Protein AF-A0A0H5RGE4-F1 (afdb_monomer)

Organism: NCBI:txid70186

Sequence (164 aa):
GDASASRQQSNNEGLVARHGRLTNTMTGDGLRSVACGSVALMETNRVPVLRKLDRKAILKFEGARERYLRSYRDSNAAGTLRSLNSMIETTVLETICECDLGVDVDDVKDEQIEAWISQALTDDRSPQDSKIEMKMKTMKMNLKQNCQRQWLETSFLMKRMGRR

Solvent-accessible surface area (backbone atoms only — not comparable to full-atom values): 10459 Å² total; per-residue (Å²): 133,89,78,89,84,89,78,85,86,82,87,77,87,80,87,91,78,83,87,82,84,85,83,89,78,88,87,79,89,77,85,82,78,80,76,93,69,65,65,71,65,64,66,58,69,58,82,49,66,39,80,52,92,46,70,69,48,48,53,51,36,52,60,40,43,54,49,34,54,47,52,45,61,76,61,67,56,92,69,78,84,80,55,60,66,79,29,35,37,65,73,52,45,46,47,45,19,63,75,74,66,73,45,57,72,90,73,61,48,53,69,58,52,53,51,47,54,54,45,58,62,55,64,66,46,48,72,61,52,49,51,52,50,52,51,52,53,52,50,53,52,52,52,52,52,50,52,52,50,53,52,50,51,52,52,51,51,53,62,60,65,74,72,114

Secondary structure (DSSP, 8-state):
-----------------------------------TTSHHHHHTTPPP-B---SHHHHHHHHHHHHHHHHHHHHTT-SSPPPPSGGGB-HHHHHHHIIIII-S-TTT--HHHHHHHHHHHHHHTTHHHHHHHHHHHHHHHHHHHHHHHHHHHHHHHHHHHHTT-

pLDDT: mean 71.17, std 19.57, range [30.45, 93.19]

Foldseek 3Di:
DDDDDDDDPDDDDDDDDDDDDDDDDDDDDDPPPPDPPPPVLVVLQDQAAQEDLDLVSLVVSVVSVVSNVVSCVVVVDPDDDDAPLNRYDPVRLCCCCVPPVVHDSVPDHSVNVVVVSVVSNVVVVCPVVVVVVVVVVVVVVVVVVVVVVVVVVVVVVVVVVVPD

Structure (mmCIF, N/CA/C/O backbone):
data_AF-A0A0H5RGE4-F1
#
_entry.id   AF-A0A0H5RGE4-F1
#
loop_
_atom_site.group_PDB
_atom_site.id
_atom_site.type_symbol
_atom_site.label_atom_id
_atom_site.label_alt_id
_atom_site.label_comp_id
_atom_site.label_asym_id
_atom_site.label_entity_id
_atom_site.label_seq_id
_atom_site.pdbx_PDB_ins_code
_atom_site.Cartn_x
_atom_site.Cartn_y
_atom_site.Cartn_z
_atom_site.occupancy
_atom_site.B_iso_or_equiv
_atom_site.auth_seq_id
_atom_site.auth_comp_id
_atom_site.auth_asym_id
_atom_site.auth_atom_id
_atom_site.pdbx_PDB_model_num
ATOM 1 N N . GLY A 1 1 ? 69.826 -58.742 -27.492 1.00 34.47 1 GLY A N 1
ATOM 2 C CA . GLY A 1 1 ? 70.711 -58.220 -26.442 1.00 34.47 1 GLY A CA 1
ATOM 3 C C . GLY A 1 1 ? 70.470 -56.736 -26.317 1.00 34.47 1 GLY A C 1
ATOM 4 O O . GLY A 1 1 ? 70.423 -56.100 -27.360 1.00 34.47 1 GLY A O 1
ATOM 5 N N . ASP A 1 2 ? 70.189 -56.286 -25.089 1.00 30.45 2 ASP A N 1
ATOM 6 C CA . ASP A 1 2 ? 70.651 -55.066 -24.386 1.00 30.45 2 ASP A CA 1
ATOM 7 C C . ASP A 1 2 ? 71.030 -53.821 -25.220 1.00 30.45 2 ASP A C 1
ATOM 9 O O . ASP A 1 2 ? 71.701 -53.935 -26.233 1.00 30.45 2 ASP A O 1
ATOM 13 N N . ALA A 1 3 ? 70.748 -52.566 -24.856 1.00 38.75 3 ALA A N 1
ATOM 14 C CA . ALA A 1 3 ? 70.221 -51.935 -23.648 1.00 38.75 3 ALA A CA 1
ATOM 15 C C . ALA A 1 3 ? 69.802 -50.478 -23.980 1.00 38.75 3 ALA A C 1
ATOM 17 O O . ALA A 1 3 ? 70.381 -49.845 -24.857 1.00 38.75 3 ALA A O 1
ATOM 18 N N . SER A 1 4 ? 68.826 -49.973 -23.220 1.00 44.03 4 SER A N 1
ATOM 19 C CA . SER A 1 4 ? 68.668 -48.607 -22.677 1.00 44.03 4 SER A CA 1
ATOM 20 C C . SER A 1 4 ? 69.041 -47.358 -23.500 1.00 44.03 4 SER A C 1
ATOM 22 O O . SER A 1 4 ? 70.217 -47.068 -23.680 1.00 44.03 4 SER A O 1
ATOM 24 N N . ALA A 1 5 ? 68.056 -46.479 -23.750 1.00 43.69 5 ALA A N 1
ATOM 25 C CA . ALA A 1 5 ? 68.215 -45.028 -23.549 1.00 43.69 5 ALA A CA 1
ATOM 26 C C . ALA A 1 5 ? 66.862 -44.290 -23.501 1.00 43.69 5 ALA A C 1
ATOM 28 O O . ALA A 1 5 ? 66.108 -44.230 -24.469 1.00 43.69 5 ALA A O 1
ATOM 29 N N . SER A 1 6 ? 66.592 -43.700 -22.340 1.00 43.03 6 SER A N 1
ATOM 30 C CA . SER A 1 6 ? 65.524 -42.752 -22.034 1.00 43.03 6 SER A CA 1
ATOM 31 C C . SER A 1 6 ? 65.557 -41.493 -22.907 1.00 43.03 6 SER A C 1
ATOM 33 O O . SER A 1 6 ? 66.620 -40.894 -23.040 1.00 43.03 6 SER A O 1
ATOM 35 N N . ARG A 1 7 ? 64.387 -40.983 -23.330 1.00 46.72 7 ARG A N 1
ATOM 36 C CA . ARG A 1 7 ? 64.045 -39.546 -23.206 1.00 46.72 7 ARG A CA 1
ATOM 37 C C . ARG A 1 7 ? 62.560 -39.278 -23.486 1.00 46.72 7 ARG A C 1
ATOM 39 O O . ARG A 1 7 ? 62.161 -38.963 -24.600 1.00 46.72 7 ARG A O 1
ATOM 46 N N . GLN A 1 8 ? 61.740 -39.348 -22.440 1.00 40.75 8 GLN A N 1
ATOM 47 C CA . GLN A 1 8 ? 60.514 -38.554 -22.377 1.00 40.75 8 GLN A CA 1
ATOM 48 C C . GLN A 1 8 ? 60.927 -37.094 -22.152 1.00 40.75 8 GLN A C 1
ATOM 50 O O . GLN A 1 8 ? 61.502 -36.768 -21.116 1.00 40.75 8 GLN A O 1
ATOM 55 N N . GLN A 1 9 ? 60.659 -36.221 -23.122 1.00 40.28 9 GLN A N 1
ATOM 56 C CA . GLN A 1 9 ? 60.601 -34.778 -22.896 1.00 40.28 9 GLN A CA 1
ATOM 57 C C . GLN A 1 9 ? 59.150 -34.413 -22.592 1.00 40.28 9 GLN A C 1
ATOM 59 O O . GLN A 1 9 ? 58.346 -34.134 -23.475 1.00 40.28 9 GLN A O 1
ATOM 64 N N . SER A 1 10 ? 58.819 -34.489 -21.309 1.00 43.44 10 SER A N 1
ATOM 65 C CA . SER A 1 10 ? 57.648 -33.869 -20.710 1.00 43.44 10 SER A CA 1
ATOM 66 C C . SER A 1 10 ? 57.974 -32.411 -20.395 1.00 43.44 10 SER A C 1
ATOM 68 O O . SER A 1 10 ? 58.746 -32.156 -19.475 1.00 43.44 10 SER A O 1
ATOM 70 N N . ASN A 1 11 ? 57.357 -31.473 -21.110 1.00 43.62 11 ASN A N 1
ATOM 71 C CA . ASN A 1 11 ? 57.294 -30.075 -20.696 1.00 43.62 11 ASN A CA 1
ATOM 72 C C . ASN A 1 11 ? 55.820 -29.703 -20.534 1.00 43.62 11 ASN A C 1
ATOM 74 O O . ASN A 1 11 ? 55.121 -29.489 -21.517 1.00 43.62 11 ASN A O 1
ATOM 78 N N . ASN A 1 12 ? 55.365 -29.715 -19.285 1.00 39.06 12 ASN A N 1
ATOM 79 C CA . ASN A 1 12 ? 54.383 -28.791 -18.727 1.00 39.06 12 ASN A CA 1
ATOM 80 C C . ASN A 1 12 ? 54.518 -28.913 -17.206 1.00 39.06 12 ASN A C 1
ATOM 82 O O . ASN A 1 12 ? 53.882 -29.735 -16.547 1.00 39.06 12 ASN A O 1
ATOM 86 N N . GLU A 1 13 ? 55.449 -28.123 -16.678 1.00 42.22 13 GLU A N 1
ATOM 87 C CA . GLU A 1 13 ? 55.432 -27.647 -15.297 1.00 42.22 13 GLU A CA 1
ATOM 88 C C . GLU A 1 13 ? 54.025 -27.083 -15.008 1.00 42.22 13 GLU A C 1
ATOM 90 O O . GLU A 1 13 ? 53.429 -26.441 -15.864 1.00 42.22 13 GLU A O 1
ATOM 95 N N . GLY A 1 14 ? 53.376 -27.267 -13.869 1.00 41.28 14 GLY A N 1
ATOM 96 C CA . GLY A 1 14 ? 53.727 -27.881 -12.606 1.00 41.28 14 GLY A CA 1
ATOM 97 C C . GLY A 1 14 ? 52.540 -27.673 -11.652 1.00 41.28 14 GLY A C 1
ATOM 98 O O . GLY A 1 14 ? 51.606 -26.938 -11.965 1.00 41.28 14 GLY A O 1
ATOM 99 N N . LEU A 1 15 ? 52.627 -28.295 -10.473 1.00 44.50 15 LEU A N 1
ATOM 100 C CA . LEU A 1 15 ? 51.745 -28.139 -9.300 1.00 44.50 15 LEU A CA 1
ATOM 101 C C . LEU A 1 15 ? 50.484 -29.015 -9.236 1.00 44.50 15 LEU A C 1
ATOM 103 O O . LEU A 1 15 ? 49.371 -28.529 -9.069 1.00 44.50 15 LEU A O 1
ATOM 107 N N . VAL A 1 16 ? 50.688 -30.334 -9.152 1.00 47.81 16 VAL A N 1
ATOM 108 C CA . VAL A 1 16 ? 49.836 -31.176 -8.292 1.00 47.81 16 VAL A CA 1
ATOM 109 C C . VAL A 1 16 ? 50.717 -32.042 -7.392 1.00 47.81 16 VAL A C 1
ATOM 111 O O . VAL A 1 16 ? 51.004 -33.199 -7.671 1.00 47.81 16 VAL A O 1
ATOM 114 N N . ALA A 1 17 ? 51.172 -31.454 -6.290 1.00 43.94 17 ALA A N 1
ATOM 115 C CA . ALA A 1 17 ? 51.611 -32.167 -5.095 1.00 43.94 17 ALA A CA 1
ATOM 116 C C . ALA A 1 17 ? 51.423 -31.179 -3.938 1.00 43.94 17 ALA A C 1
ATOM 118 O O . ALA A 1 17 ? 52.019 -30.110 -3.925 1.00 43.94 17 ALA A O 1
ATOM 119 N N . ARG A 1 18 ? 50.546 -31.450 -2.977 1.00 44.66 18 ARG A N 1
ATOM 120 C CA . ARG A 1 18 ? 50.891 -32.335 -1.868 1.00 44.66 18 ARG A CA 1
ATOM 121 C C . ARG A 1 18 ? 49.652 -33.013 -1.289 1.00 44.66 18 ARG A C 1
ATOM 123 O O . ARG A 1 18 ? 48.715 -32.368 -0.837 1.00 44.66 18 ARG A O 1
ATOM 130 N N . HIS A 1 19 ? 49.722 -34.338 -1.289 1.00 42.41 19 HIS A N 1
ATOM 131 C CA . HIS A 1 19 ? 48.960 -35.236 -0.432 1.00 42.41 19 HIS A CA 1
ATOM 132 C C . HIS A 1 19 ? 49.354 -35.071 1.047 1.00 42.41 19 HIS A C 1
ATOM 134 O O . HIS A 1 19 ? 50.504 -34.758 1.354 1.00 42.41 19 HIS A O 1
ATOM 140 N N . GLY A 1 20 ? 48.416 -35.398 1.940 1.00 35.28 20 GLY A N 1
ATOM 141 C CA . GLY A 1 20 ? 48.627 -35.599 3.380 1.00 35.28 20 GLY A CA 1
ATOM 142 C C . GLY A 1 20 ? 47.340 -35.308 4.158 1.00 35.28 20 GLY A C 1
ATOM 143 O O . GLY A 1 20 ? 47.167 -34.218 4.675 1.00 35.28 20 GLY A O 1
ATOM 144 N N . ARG A 1 21 ? 46.284 -36.111 4.001 1.00 37.38 21 ARG A N 1
ATOM 145 C CA . ARG A 1 21 ? 45.934 -37.269 4.851 1.00 37.38 21 ARG A CA 1
ATOM 146 C C . ARG A 1 21 ? 45.742 -36.926 6.347 1.00 37.38 21 ARG A C 1
ATOM 148 O O . ARG A 1 21 ? 46.667 -37.033 7.131 1.00 37.38 21 ARG A O 1
ATOM 155 N N . LEU A 1 22 ? 44.472 -36.653 6.665 1.00 45.56 22 LEU A N 1
ATOM 156 C CA . LEU A 1 22 ? 43.666 -37.143 7.798 1.00 45.56 22 LEU A CA 1
ATOM 157 C C . LEU A 1 22 ? 43.983 -36.763 9.268 1.00 45.56 22 LEU A C 1
ATOM 159 O O . LEU A 1 22 ? 45.011 -37.113 9.831 1.00 45.56 22 LEU A O 1
ATOM 163 N N . THR A 1 23 ? 42.887 -36.304 9.894 1.00 38.50 23 THR A N 1
ATOM 164 C CA . THR A 1 23 ? 42.387 -36.494 11.277 1.00 38.50 23 THR A CA 1
ATOM 165 C C . THR A 1 23 ? 42.680 -35.451 12.360 1.00 38.50 23 THR A C 1
ATOM 167 O O . THR A 1 23 ? 43.828 -35.141 12.642 1.00 38.50 23 THR A O 1
ATOM 170 N N . ASN A 1 24 ? 41.566 -35.074 13.022 1.00 34.56 24 ASN A N 1
ATOM 171 C CA . ASN A 1 24 ? 41.395 -34.524 14.377 1.00 34.56 24 ASN A CA 1
ATOM 172 C C . ASN A 1 24 ? 41.972 -33.104 14.584 1.00 34.56 24 ASN A C 1
ATOM 174 O O . ASN A 1 24 ? 43.090 -32.825 14.196 1.00 34.56 24 ASN A O 1
ATOM 178 N N . THR A 1 25 ? 41.284 -32.101 15.128 1.00 34.06 25 THR A N 1
ATOM 179 C CA . THR A 1 25 ? 40.316 -32.009 16.232 1.00 34.06 25 THR A CA 1
ATOM 180 C C . THR A 1 25 ? 39.526 -30.691 16.120 1.00 34.06 25 THR A C 1
ATOM 182 O O . THR A 1 25 ? 39.885 -29.808 15.350 1.00 34.06 25 THR A O 1
ATOM 185 N N . MET A 1 26 ? 38.458 -30.574 16.915 1.00 39.41 26 MET A N 1
ATOM 186 C CA . MET A 1 26 ? 37.678 -29.363 17.201 1.00 39.41 26 MET A CA 1
ATOM 187 C C . MET A 1 26 ? 38.485 -28.059 17.391 1.00 39.41 26 MET A C 1
ATOM 189 O O . MET A 1 26 ? 39.646 -28.107 17.779 1.00 39.41 26 MET A O 1
ATOM 193 N N . THR A 1 27 ? 37.719 -26.961 17.278 1.00 41.59 27 THR A N 1
ATOM 194 C CA . THR A 1 27 ? 37.892 -25.570 17.755 1.00 41.59 27 THR A CA 1
ATOM 195 C C . THR A 1 27 ? 38.586 -24.556 16.843 1.00 41.59 27 THR A C 1
ATOM 197 O O . THR A 1 27 ? 39.688 -24.756 16.350 1.00 41.59 27 THR A O 1
ATOM 200 N N . GLY A 1 28 ? 37.927 -23.397 16.715 1.00 39.09 28 GLY A N 1
ATOM 201 C CA . GLY A 1 28 ? 38.586 -22.122 16.439 1.00 39.09 28 GLY A CA 1
ATOM 202 C C . GLY A 1 28 ? 38.251 -21.492 15.093 1.00 39.09 28 GLY A C 1
ATOM 203 O O . GLY A 1 28 ? 38.653 -21.988 14.050 1.00 39.09 28 GLY A O 1
ATOM 204 N N . ASP A 1 29 ? 37.518 -20.382 15.173 1.00 46.44 29 ASP A N 1
ATOM 205 C CA . ASP A 1 29 ? 37.463 -19.248 14.247 1.00 46.44 29 ASP A CA 1
ATOM 206 C C . ASP A 1 29 ? 38.367 -19.269 13.009 1.00 46.44 29 ASP A C 1
ATOM 208 O O . ASP A 1 29 ? 39.592 -19.345 13.088 1.00 46.44 29 ASP A O 1
ATOM 212 N N . GLY A 1 30 ? 37.752 -19.026 11.850 1.00 47.00 30 GLY A N 1
ATOM 213 C CA . GLY A 1 30 ? 38.510 -18.721 10.642 1.00 47.00 30 GLY A CA 1
ATOM 214 C C . GLY A 1 30 ? 37.714 -18.792 9.349 1.00 47.00 30 GLY A C 1
ATOM 215 O O . GLY A 1 30 ? 38.219 -19.329 8.362 1.00 47.00 30 GLY A O 1
ATOM 216 N N . LEU A 1 31 ? 36.484 -18.263 9.307 1.00 50.00 31 LEU A N 1
ATOM 217 C CA . LEU A 1 31 ? 35.819 -18.048 8.021 1.00 50.00 31 LEU A CA 1
ATOM 218 C C . LEU A 1 31 ? 36.544 -16.928 7.272 1.00 50.00 31 LEU A C 1
ATOM 220 O O . LEU A 1 31 ? 36.304 -15.738 7.465 1.00 50.00 31 LEU A O 1
ATOM 224 N N . ARG A 1 32 ? 37.438 -17.354 6.380 1.00 50.31 32 ARG A N 1
ATOM 225 C CA . ARG A 1 32 ? 37.939 -16.583 5.245 1.00 50.31 32 ARG A CA 1
ATOM 226 C C . ARG A 1 32 ? 36.745 -16.220 4.360 1.00 50.31 32 ARG A C 1
ATOM 228 O O . ARG A 1 32 ? 36.415 -16.932 3.417 1.00 50.31 32 ARG A O 1
ATOM 235 N N . SER A 1 33 ? 36.081 -15.120 4.705 1.00 46.03 33 SER A N 1
ATOM 236 C CA . SER A 1 33 ? 35.083 -14.458 3.871 1.00 46.03 33 SER A CA 1
ATOM 237 C C . SER A 1 33 ? 35.815 -13.720 2.753 1.00 46.03 33 SER A C 1
ATOM 239 O O . SER A 1 33 ? 36.284 -12.593 2.905 1.00 46.03 33 SER A O 1
ATOM 241 N N . VAL A 1 34 ? 36.005 -14.420 1.641 1.00 47.06 34 VAL A N 1
ATOM 242 C CA . VAL A 1 34 ? 36.459 -13.843 0.379 1.00 47.06 34 VAL A CA 1
ATOM 243 C C . VAL A 1 34 ? 35.275 -13.136 -0.292 1.00 47.06 34 VAL A C 1
ATOM 245 O O . VAL A 1 34 ? 34.258 -13.755 -0.582 1.00 47.06 34 VAL A O 1
ATOM 248 N N . ALA A 1 35 ? 35.455 -11.835 -0.542 1.00 45.16 35 ALA A N 1
ATOM 249 C CA . ALA A 1 35 ? 34.676 -10.977 -1.445 1.00 45.16 35 ALA A CA 1
ATOM 250 C C . ALA A 1 35 ? 33.199 -10.673 -1.085 1.00 45.16 35 ALA A C 1
ATOM 252 O O . ALA A 1 35 ? 32.283 -10.901 -1.875 1.00 45.16 35 ALA A O 1
ATOM 253 N 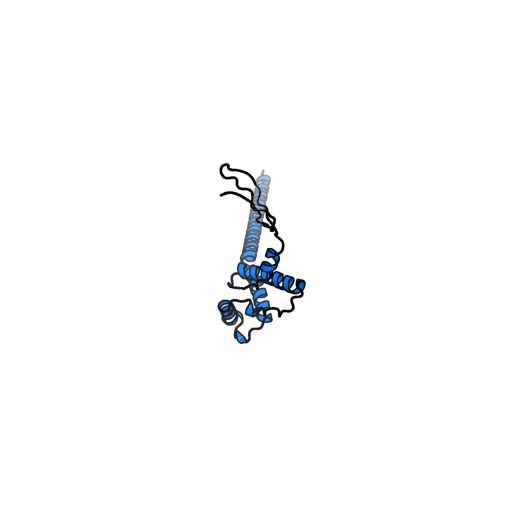N . CYS A 1 36 ? 32.967 -10.011 0.055 1.00 48.25 36 CYS A N 1
ATOM 254 C CA . CYS A 1 36 ? 31.742 -9.232 0.279 1.00 48.25 36 CYS A CA 1
ATOM 255 C C . CYS A 1 36 ? 31.890 -7.845 -0.374 1.00 48.25 36 CYS A C 1
ATOM 257 O O . CYS A 1 36 ? 32.437 -6.922 0.222 1.00 48.25 36 CYS A O 1
ATOM 259 N N . GLY A 1 37 ? 31.468 -7.711 -1.629 1.00 47.94 37 GLY A N 1
ATOM 260 C CA . GLY A 1 37 ? 31.469 -6.414 -2.320 1.00 47.94 37 GLY A CA 1
ATOM 261 C C . GLY A 1 37 ? 30.617 -6.373 -3.586 1.00 47.94 37 GLY A C 1
ATOM 262 O O . GLY A 1 37 ? 30.061 -5.333 -3.910 1.00 47.94 37 GLY A O 1
ATOM 263 N N . SER A 1 38 ? 30.441 -7.511 -4.268 1.00 43.75 38 SER A N 1
ATOM 264 C CA . SER A 1 38 ? 29.635 -7.579 -5.501 1.00 43.75 38 SER A CA 1
ATOM 265 C C . SER A 1 38 ? 28.231 -8.162 -5.302 1.00 43.75 38 SER A C 1
ATOM 267 O O . SER A 1 38 ? 27.297 -7.768 -5.991 1.00 43.75 38 SER A O 1
ATOM 269 N N . VAL A 1 39 ? 28.035 -9.050 -4.321 1.00 44.88 39 VAL A N 1
ATOM 270 C CA . VAL A 1 39 ? 26.734 -9.719 -4.109 1.00 44.88 39 VAL A CA 1
ATOM 271 C C . VAL A 1 39 ? 25.695 -8.776 -3.483 1.00 44.88 39 VAL A C 1
ATOM 273 O O . VAL A 1 39 ? 24.524 -8.816 -3.850 1.00 44.88 39 VAL A O 1
ATOM 276 N N . ALA A 1 40 ? 26.131 -7.850 -2.622 1.00 47.25 40 ALA A N 1
ATOM 277 C CA . ALA A 1 40 ? 25.245 -6.873 -1.984 1.00 47.25 40 ALA A CA 1
ATOM 278 C C . ALA A 1 40 ? 24.622 -5.870 -2.976 1.00 47.2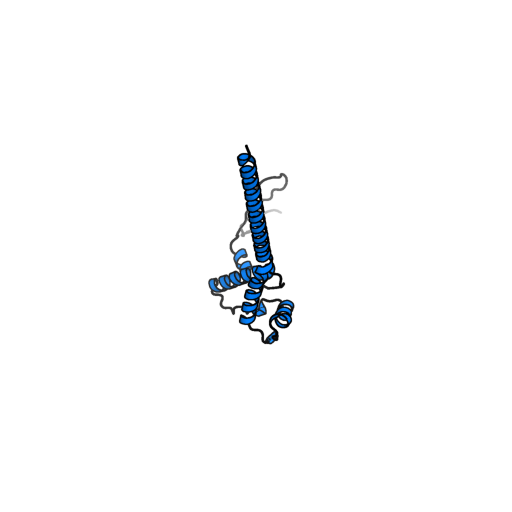5 40 ALA A C 1
ATOM 280 O O . ALA A 1 40 ? 23.549 -5.339 -2.711 1.00 47.25 40 ALA A O 1
ATOM 281 N N . LEU A 1 41 ? 25.268 -5.627 -4.122 1.00 46.38 41 LEU A N 1
ATOM 282 C CA . LEU A 1 41 ? 24.830 -4.647 -5.124 1.00 46.38 41 LEU A CA 1
ATOM 283 C C . LEU A 1 41 ? 23.795 -5.224 -6.110 1.00 46.38 41 LEU A C 1
ATOM 285 O O . LEU A 1 41 ? 23.023 -4.482 -6.718 1.00 46.38 41 LEU A O 1
ATOM 289 N N . MET A 1 42 ? 23.744 -6.554 -6.253 1.00 46.16 42 MET A N 1
ATOM 290 C CA . MET A 1 42 ? 22.723 -7.229 -7.065 1.00 46.16 42 MET A CA 1
ATOM 291 C C . MET A 1 42 ? 21.408 -7.428 -6.300 1.00 46.16 42 MET A C 1
ATOM 293 O O . MET A 1 42 ? 20.339 -7.447 -6.907 1.00 46.16 42 MET A O 1
ATOM 297 N N . GLU A 1 43 ? 21.459 -7.547 -4.971 1.00 49.16 43 GLU A N 1
ATOM 298 C CA . GLU A 1 43 ? 20.274 -7.817 -4.146 1.00 49.16 43 GLU A CA 1
ATOM 299 C C . GLU A 1 43 ? 19.431 -6.557 -3.858 1.00 49.16 43 GLU A C 1
ATOM 301 O O . GLU A 1 43 ? 18.227 -6.656 -3.615 1.00 49.16 43 GLU A O 1
ATOM 306 N N . THR A 1 44 ? 20.021 -5.361 -3.971 1.00 51.94 44 THR A N 1
ATOM 307 C CA . THR A 1 44 ? 19.354 -4.062 -3.751 1.00 51.94 44 THR A CA 1
ATOM 308 C C . THR A 1 44 ? 18.491 -3.581 -4.918 1.00 51.94 44 THR A C 1
ATOM 310 O O . THR A 1 44 ? 17.685 -2.672 -4.737 1.00 51.94 44 THR A O 1
ATOM 313 N N . ASN A 1 45 ? 18.603 -4.197 -6.098 1.00 59.44 45 ASN A N 1
ATOM 314 C CA . ASN A 1 45 ? 17.873 -3.788 -7.305 1.00 59.44 45 ASN A CA 1
ATOM 315 C C . ASN A 1 45 ? 16.571 -4.568 -7.548 1.00 59.44 45 ASN A C 1
ATOM 317 O O . ASN A 1 45 ? 15.950 -4.435 -8.606 1.00 59.44 45 ASN A O 1
ATOM 321 N N . ARG A 1 46 ? 16.125 -5.396 -6.594 1.00 73.94 46 ARG A N 1
ATOM 322 C CA . ARG A 1 46 ? 14.826 -6.062 -6.728 1.00 73.94 46 ARG A CA 1
ATOM 323 C C . ARG A 1 46 ? 13.695 -5.051 -6.589 1.00 73.94 46 ARG A C 1
ATOM 325 O O . ARG A 1 46 ? 13.583 -4.369 -5.574 1.00 73.94 46 ARG A O 1
ATOM 332 N N . VAL A 1 47 ? 12.837 -5.021 -7.608 1.00 85.25 47 VAL A N 1
ATOM 333 C CA . VAL A 1 47 ? 11.592 -4.250 -7.607 1.00 85.25 47 VAL A CA 1
ATOM 334 C C . VAL A 1 47 ? 10.760 -4.681 -6.392 1.00 85.25 47 VAL A C 1
ATOM 336 O O . VAL A 1 47 ? 10.483 -5.879 -6.249 1.00 85.25 47 VAL A O 1
ATOM 339 N N . PRO A 1 48 ? 10.409 -3.755 -5.486 1.00 90.69 48 PRO A N 1
ATOM 340 C CA . PRO A 1 48 ? 9.567 -4.079 -4.346 1.00 90.69 48 PRO A CA 1
ATOM 341 C C . PRO A 1 48 ? 8.169 -4.454 -4.832 1.00 90.69 48 PRO A C 1
ATOM 343 O O . PRO A 1 48 ? 7.693 -3.913 -5.824 1.00 90.69 48 PRO A O 1
ATOM 346 N N . VAL A 1 49 ? 7.520 -5.384 -4.129 1.00 92.81 49 VAL A N 1
ATOM 347 C CA . VAL A 1 49 ? 6.151 -5.805 -4.451 1.00 92.81 49 VAL A CA 1
ATOM 348 C C . VAL A 1 49 ? 5.280 -5.725 -3.206 1.00 92.81 49 VAL A C 1
ATOM 350 O O . VAL A 1 49 ? 5.598 -6.360 -2.192 1.00 92.81 49 VAL A O 1
ATOM 353 N N . LEU A 1 50 ? 4.190 -4.961 -3.275 1.00 92.12 50 LEU A N 1
ATOM 354 C CA . LEU A 1 50 ? 3.166 -4.920 -2.236 1.00 92.12 50 LEU A CA 1
ATOM 355 C C . LEU A 1 50 ? 2.226 -6.116 -2.410 1.00 92.12 50 LEU A C 1
ATOM 357 O O . LEU A 1 50 ? 1.498 -6.201 -3.391 1.00 92.12 50 LEU A O 1
ATOM 361 N N . ARG A 1 51 ? 2.257 -7.041 -1.446 1.00 91.50 51 ARG A N 1
ATOM 362 C CA . ARG A 1 51 ? 1.454 -8.281 -1.464 1.00 91.50 51 ARG A CA 1
ATOM 363 C C . ARG A 1 51 ? 0.300 -8.300 -0.469 1.00 91.50 51 ARG A C 1
ATOM 365 O O . ARG A 1 51 ? -0.480 -9.242 -0.422 1.00 91.50 51 ARG A O 1
ATOM 372 N N . LYS A 1 52 ? 0.267 -7.325 0.437 1.00 88.44 52 LYS A N 1
ATOM 373 C CA . LYS A 1 52 ? -0.676 -7.286 1.554 1.00 88.44 52 LYS A CA 1
ATOM 374 C C . LYS A 1 52 ? -1.004 -5.848 1.905 1.00 88.44 52 LYS A C 1
ATOM 376 O O . LYS A 1 52 ? -0.113 -5.004 1.902 1.00 88.44 52 LYS A O 1
ATOM 381 N N . LEU A 1 53 ? -2.253 -5.626 2.296 1.00 86.19 53 LEU A N 1
ATOM 382 C CA . LEU A 1 53 ? -2.781 -4.334 2.738 1.00 86.19 53 LEU A CA 1
ATOM 383 C C . LEU A 1 53 ? -2.543 -4.067 4.234 1.00 86.19 53 LEU A C 1
ATOM 385 O O . LEU A 1 53 ? -3.115 -3.148 4.808 1.00 86.19 53 LEU A O 1
ATOM 389 N N . ASP A 1 54 ? -1.706 -4.867 4.904 1.00 86.25 54 ASP A N 1
ATOM 390 C CA . ASP A 1 54 ? -1.377 -4.611 6.303 1.00 86.25 54 ASP A CA 1
ATOM 391 C C . ASP A 1 54 ? -0.433 -3.408 6.437 1.00 86.25 54 ASP A C 1
ATOM 393 O O . ASP A 1 54 ? 0.535 -3.270 5.689 1.00 86.25 54 ASP A O 1
ATOM 397 N N . ARG A 1 55 ? -0.653 -2.556 7.446 1.00 83.94 55 ARG A N 1
ATOM 398 C CA . ARG A 1 55 ? 0.157 -1.347 7.687 1.00 83.94 55 ARG A CA 1
ATOM 399 C C . ARG A 1 55 ? 1.661 -1.614 7.700 1.00 83.94 55 ARG A C 1
ATOM 401 O O . ARG A 1 55 ? 2.458 -0.804 7.230 1.00 83.94 55 ARG A O 1
ATOM 408 N N . LYS A 1 56 ? 2.078 -2.748 8.269 1.00 86.31 56 LYS A N 1
ATOM 409 C CA . LYS A 1 56 ? 3.494 -3.124 8.346 1.00 86.31 56 LYS A CA 1
ATOM 410 C C . LYS A 1 56 ? 4.046 -3.469 6.962 1.00 86.31 56 LYS A C 1
ATOM 412 O O . LYS A 1 56 ? 5.199 -3.137 6.693 1.00 86.31 56 LYS A O 1
ATOM 417 N N . ALA A 1 57 ? 3.268 -4.120 6.106 1.00 87.62 57 ALA A N 1
ATOM 418 C CA . ALA A 1 57 ? 3.606 -4.377 4.715 1.00 87.62 57 ALA A CA 1
ATOM 419 C C . ALA A 1 57 ? 3.642 -3.086 3.901 1.00 87.62 57 ALA A C 1
ATOM 421 O O . ALA A 1 57 ? 4.640 -2.883 3.218 1.00 87.62 57 ALA A O 1
ATOM 422 N N . ILE A 1 58 ? 2.662 -2.189 4.050 1.00 90.12 58 ILE A N 1
ATOM 423 C CA . ILE A 1 58 ? 2.639 -0.887 3.362 1.00 90.12 58 ILE A CA 1
ATOM 424 C C . ILE A 1 58 ? 3.878 -0.057 3.741 1.00 90.12 58 ILE A C 1
ATOM 426 O O . ILE A 1 58 ? 4.615 0.389 2.868 1.00 90.12 58 ILE A O 1
ATOM 430 N N . LEU A 1 59 ? 4.212 0.052 5.034 1.00 90.50 59 LEU A N 1
ATOM 431 C CA . LEU A 1 59 ? 5.427 0.754 5.481 1.00 90.50 59 LEU A CA 1
ATOM 432 C C . LEU A 1 59 ? 6.723 0.111 4.974 1.00 90.50 59 LEU A C 1
ATOM 434 O O . LEU A 1 59 ? 7.677 0.805 4.621 1.00 90.50 59 LEU A O 1
ATOM 438 N N . LYS A 1 60 ? 6.792 -1.224 4.972 1.00 90.62 60 LYS A N 1
ATOM 439 C CA . LYS A 1 60 ? 7.958 -1.944 4.442 1.00 90.62 60 LYS A CA 1
ATOM 440 C C . LYS A 1 60 ? 8.101 -1.748 2.939 1.00 90.62 60 LYS A C 1
ATOM 442 O O . LYS A 1 60 ? 9.231 -1.651 2.465 1.00 90.62 60 LYS A O 1
ATOM 447 N N . PHE A 1 61 ? 6.983 -1.734 2.223 1.00 92.88 61 PHE A N 1
ATOM 448 C CA . PHE A 1 61 ? 6.925 -1.495 0.794 1.00 92.88 61 PHE A CA 1
ATOM 449 C C . PHE A 1 61 ? 7.419 -0.088 0.467 1.00 92.88 61 PHE A C 1
ATOM 451 O O . PHE A 1 61 ? 8.367 0.023 -0.299 1.00 92.88 61 PHE A O 1
ATOM 458 N N . GLU A 1 62 ? 6.903 0.947 1.133 1.00 91.75 62 GLU A N 1
ATOM 459 C CA . GLU A 1 62 ? 7.356 2.333 0.947 1.00 91.75 62 GLU A CA 1
ATOM 460 C C . GLU A 1 62 ? 8.860 2.491 1.204 1.00 91.75 62 GLU A C 1
ATOM 462 O O . GLU A 1 62 ? 9.603 2.980 0.354 1.00 91.75 62 GLU A O 1
ATOM 467 N N . GLY A 1 63 ? 9.365 1.957 2.321 1.00 90.75 63 GLY A N 1
ATOM 468 C CA . GLY A 1 63 ? 10.803 1.997 2.605 1.00 90.75 63 GLY A CA 1
ATOM 469 C C . GLY A 1 63 ? 11.654 1.194 1.608 1.00 90.75 63 GLY A C 1
ATOM 470 O O . GLY A 1 63 ? 12.821 1.513 1.373 1.00 90.75 63 GLY A O 1
ATOM 471 N N . ALA A 1 64 ? 11.110 0.131 1.011 1.00 90.50 64 ALA A N 1
ATOM 472 C CA . ALA A 1 64 ? 11.782 -0.609 -0.054 1.00 90.50 64 ALA A CA 1
ATOM 473 C C . ALA A 1 64 ? 11.732 0.140 -1.396 1.00 90.50 64 ALA A C 1
ATOM 475 O O . ALA A 1 64 ? 12.739 0.156 -2.102 1.00 90.50 64 ALA A O 1
ATOM 476 N N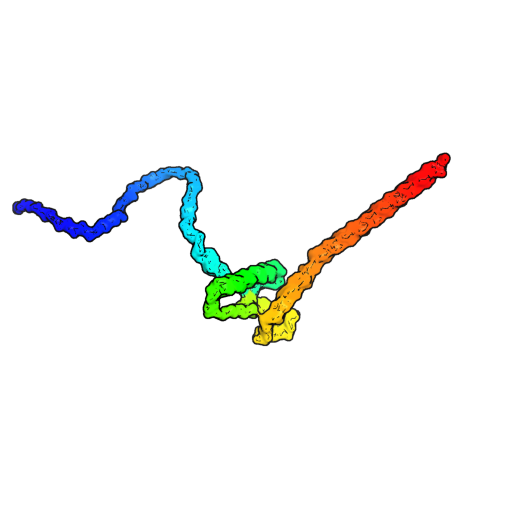 . ARG A 1 65 ? 10.615 0.805 -1.708 1.00 90.81 65 ARG A N 1
ATOM 477 C CA . ARG A 1 65 ? 10.423 1.656 -2.886 1.00 90.81 65 ARG A CA 1
ATOM 478 C C . ARG A 1 65 ? 11.363 2.847 -2.874 1.00 90.81 65 ARG A C 1
ATOM 480 O O . ARG A 1 65 ? 12.030 3.083 -3.874 1.00 90.81 65 ARG A O 1
ATOM 487 N N . GLU A 1 66 ? 11.511 3.533 -1.748 1.00 90.00 66 GLU A N 1
ATOM 488 C CA . GLU A 1 66 ? 12.447 4.654 -1.640 1.00 90.00 66 GLU A CA 1
ATOM 489 C C . GLU A 1 66 ? 13.895 4.213 -1.909 1.00 90.00 66 GLU A C 1
ATOM 491 O O . GLU A 1 66 ? 14.625 4.866 -2.658 1.00 90.00 66 GLU A O 1
ATOM 496 N N . ARG A 1 67 ? 14.309 3.067 -1.352 1.00 88.25 67 ARG A N 1
ATOM 497 C CA . ARG A 1 67 ? 15.637 2.494 -1.625 1.00 88.25 67 ARG A CA 1
ATOM 498 C C . ARG A 1 67 ? 15.804 2.111 -3.089 1.00 88.25 67 ARG A C 1
ATOM 500 O O . ARG A 1 67 ? 16.837 2.431 -3.662 1.00 88.25 67 ARG A O 1
ATOM 507 N N . TYR A 1 68 ? 14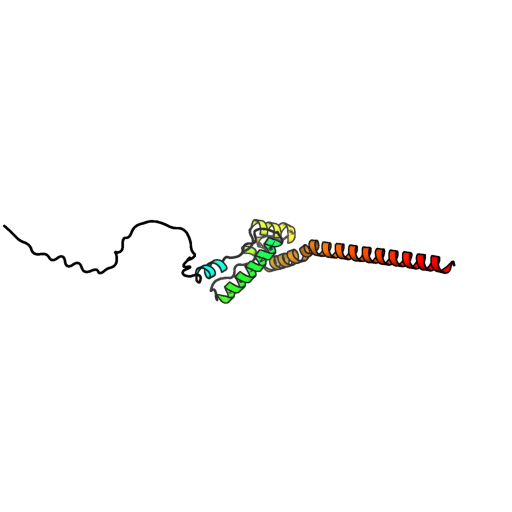.792 1.488 -3.689 1.00 88.31 68 TYR A N 1
ATOM 508 C CA . TYR A 1 68 ? 14.786 1.147 -5.109 1.00 88.31 68 TYR A CA 1
ATOM 509 C C . TYR A 1 68 ? 14.942 2.397 -5.990 1.00 88.31 68 TYR A C 1
ATOM 511 O O . TYR A 1 68 ? 15.807 2.427 -6.862 1.00 88.31 68 TYR A O 1
ATOM 519 N N . LEU A 1 69 ? 14.186 3.464 -5.711 1.00 87.38 69 LEU A N 1
ATOM 520 C CA . LEU A 1 69 ? 14.279 4.742 -6.426 1.00 87.38 69 LEU A CA 1
ATOM 521 C C . LEU A 1 69 ? 15.653 5.398 -6.268 1.00 87.38 69 LEU A C 1
ATOM 523 O O . LEU A 1 69 ? 16.197 5.939 -7.230 1.00 87.38 69 LEU A O 1
ATOM 527 N N . ARG A 1 70 ? 16.226 5.343 -5.063 1.00 86.88 70 ARG A N 1
ATOM 528 C CA . ARG A 1 70 ? 17.563 5.873 -4.783 1.00 86.88 70 ARG A CA 1
ATOM 529 C C . ARG A 1 70 ? 18.635 5.100 -5.546 1.00 86.88 70 ARG A C 1
ATOM 531 O O . ARG A 1 70 ? 19.388 5.708 -6.292 1.00 86.88 70 ARG A O 1
ATOM 538 N N . SER A 1 71 ? 18.627 3.770 -5.459 1.00 83.38 71 SER A N 1
ATOM 539 C CA . SER A 1 71 ? 19.551 2.913 -6.210 1.00 83.38 71 SER A CA 1
ATOM 540 C C . SER A 1 71 ? 19.417 3.090 -7.721 1.00 83.38 71 SER A C 1
ATOM 542 O O . SER A 1 71 ? 20.429 3.098 -8.417 1.00 83.38 71 SER A O 1
ATOM 544 N N . TYR A 1 72 ? 18.200 3.292 -8.230 1.00 83.12 72 TYR A N 1
ATOM 545 C CA . TYR A 1 72 ? 17.963 3.575 -9.642 1.00 83.12 72 TYR A CA 1
ATOM 546 C 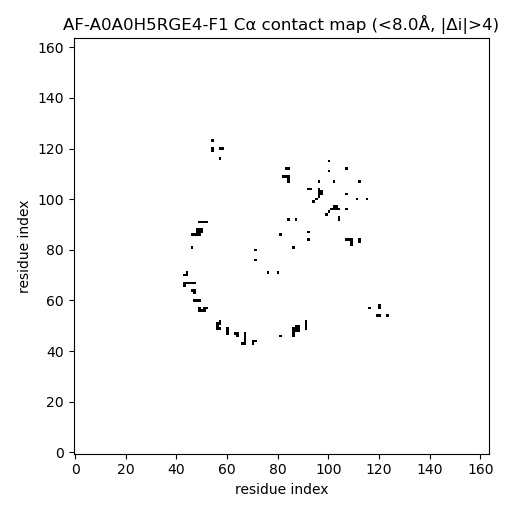C . TYR A 1 72 ? 18.619 4.891 -10.092 1.00 83.12 72 TYR A C 1
ATOM 548 O O . TYR A 1 72 ? 19.293 4.922 -11.122 1.00 83.12 72 TYR A O 1
ATOM 556 N N . ARG A 1 73 ? 18.463 5.962 -9.297 1.00 83.19 73 ARG A N 1
ATOM 557 C CA . ARG A 1 73 ? 19.106 7.265 -9.541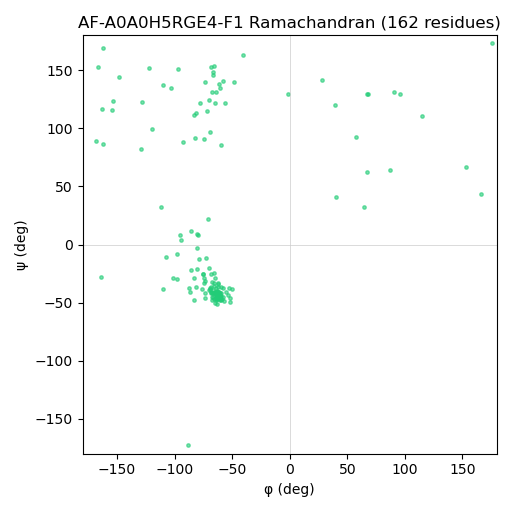 1.00 83.19 73 ARG A CA 1
ATOM 558 C C . ARG A 1 73 ? 20.628 7.165 -9.470 1.00 83.19 73 ARG A C 1
ATOM 560 O O . ARG A 1 73 ? 21.306 7.637 -10.376 1.00 83.19 73 ARG A O 1
ATOM 567 N N . ASP A 1 74 ? 21.147 6.513 -8.434 1.00 79.25 74 ASP A N 1
ATOM 568 C CA . ASP A 1 74 ? 22.588 6.392 -8.185 1.00 79.25 74 ASP A CA 1
ATOM 569 C C . ASP A 1 74 ? 23.293 5.538 -9.248 1.00 79.25 74 ASP A C 1
ATOM 571 O O . ASP A 1 74 ? 24.445 5.788 -9.595 1.00 79.25 74 ASP A O 1
ATOM 575 N N . SER A 1 75 ? 22.598 4.540 -9.800 1.00 74.25 75 SER A N 1
ATOM 576 C CA . SER A 1 75 ? 23.158 3.637 -10.811 1.00 74.25 75 SER A CA 1
ATOM 577 C C . SER A 1 75 ? 23.163 4.231 -12.224 1.00 74.25 75 SER A C 1
ATOM 579 O O . SER A 1 75 ? 23.622 3.555 -13.144 1.00 74.25 75 SER A O 1
ATOM 581 N N . ASN A 1 76 ? 22.620 5.446 -12.419 1.00 65.56 76 ASN A N 1
ATOM 582 C CA . ASN A 1 76 ? 22.335 6.046 -13.731 1.00 65.56 76 ASN A CA 1
ATOM 583 C C . ASN A 1 76 ? 21.776 5.004 -14.721 1.00 65.56 76 ASN A C 1
ATOM 585 O O . ASN A 1 76 ? 22.211 4.903 -15.871 1.00 65.56 76 ASN A O 1
ATOM 589 N N . ALA A 1 77 ? 20.892 4.138 -14.215 1.00 65.38 77 ALA A N 1
ATOM 590 C CA . ALA A 1 77 ? 20.465 2.952 -14.931 1.00 65.38 77 ALA A CA 1
ATOM 591 C C . ALA A 1 77 ? 19.710 3.387 -16.191 1.00 65.38 77 ALA A C 1
ATOM 593 O O . ALA A 1 77 ? 18.697 4.076 -16.101 1.00 65.38 77 ALA A O 1
ATOM 594 N N . ALA A 1 78 ? 20.181 2.956 -17.364 1.00 59.31 78 ALA A N 1
ATOM 595 C CA . ALA A 1 78 ? 19.599 3.290 -18.669 1.00 59.31 78 ALA A CA 1
ATOM 596 C C . ALA A 1 78 ? 18.230 2.616 -18.939 1.00 59.31 78 ALA A C 1
ATOM 598 O O . ALA A 1 78 ? 17.841 2.426 -20.088 1.00 59.31 78 ALA A O 1
ATOM 599 N N . GLY A 1 79 ? 17.520 2.198 -17.887 1.00 68.56 79 GLY A N 1
ATOM 600 C CA . GLY A 1 79 ? 16.219 1.546 -17.974 1.00 68.56 79 GLY A CA 1
ATOM 601 C C . GLY A 1 79 ? 15.056 2.534 -17.970 1.00 68.56 79 GLY A C 1
ATOM 602 O O . GLY A 1 79 ? 15.229 3.751 -18.009 1.00 68.56 79 GLY A O 1
ATOM 603 N N . THR A 1 80 ? 13.847 1.986 -17.890 1.00 75.56 80 THR A N 1
ATOM 604 C CA . THR A 1 80 ? 12.645 2.733 -17.514 1.00 75.56 80 THR A CA 1
ATOM 605 C C . THR A 1 80 ? 12.307 2.378 -16.075 1.00 75.56 80 THR A C 1
ATOM 607 O O . THR A 1 80 ? 12.324 1.202 -15.698 1.00 75.56 80 THR A O 1
ATOM 610 N N . LEU A 1 81 ? 12.003 3.391 -15.266 1.00 82.12 81 LEU A N 1
ATOM 611 C CA . LEU A 1 81 ? 11.526 3.174 -13.912 1.00 82.12 81 LEU A CA 1
ATOM 612 C C . LEU A 1 81 ? 10.172 2.452 -13.969 1.00 82.12 81 LEU A C 1
ATOM 614 O O . LEU A 1 81 ? 9.283 2.846 -14.719 1.00 82.12 81 LEU A O 1
ATOM 618 N N . ARG A 1 82 ? 10.022 1.383 -13.185 1.00 85.88 82 ARG A N 1
ATOM 619 C CA . ARG A 1 82 ? 8.742 0.675 -13.051 1.00 85.88 82 ARG A CA 1
ATOM 620 C C . ARG A 1 82 ? 7.676 1.615 -12.475 1.00 85.88 82 ARG A C 1
ATOM 622 O O . ARG A 1 82 ? 7.963 2.334 -11.518 1.00 85.88 82 ARG A O 1
ATOM 629 N N . SER A 1 83 ? 6.463 1.559 -13.025 1.00 88.19 83 SER A N 1
ATOM 630 C CA . SER A 1 83 ? 5.295 2.255 -12.474 1.00 88.19 83 SER A CA 1
ATOM 631 C C . SER A 1 83 ? 4.878 1.647 -11.139 1.00 88.19 83 SER A C 1
ATOM 633 O O . SER A 1 83 ? 5.112 0.457 -10.892 1.00 88.19 83 SER A O 1
ATOM 635 N N . LEU A 1 84 ? 4.252 2.449 -10.285 1.00 89.19 84 LEU A N 1
ATOM 636 C CA . LEU A 1 84 ? 3.784 2.027 -8.968 1.00 89.19 84 LEU A CA 1
ATOM 637 C C . LEU A 1 84 ? 2.741 0.913 -9.075 1.00 89.19 84 LEU A C 1
ATOM 639 O O . LEU A 1 84 ? 2.857 -0.079 -8.357 1.00 89.19 84 LEU A O 1
ATOM 643 N N . ASN A 1 85 ? 1.817 1.004 -10.031 1.00 89.31 85 ASN A N 1
ATOM 644 C CA . ASN A 1 85 ? 0.817 -0.040 -10.281 1.00 89.31 85 ASN A CA 1
ATOM 645 C C . ASN A 1 85 ? 1.465 -1.412 -10.526 1.00 89.31 85 ASN A C 1
ATOM 647 O O . ASN A 1 85 ? 1.032 -2.425 -9.986 1.00 89.31 85 ASN A O 1
ATOM 651 N N . SER A 1 86 ? 2.573 -1.445 -11.278 1.00 89.31 86 SER A N 1
ATOM 652 C CA . SER A 1 86 ? 3.297 -2.689 -11.582 1.00 89.31 86 SER A CA 1
ATOM 653 C C . SER A 1 86 ? 4.075 -3.273 -10.393 1.00 89.31 86 SER A C 1
ATOM 655 O O . SER A 1 86 ? 4.575 -4.398 -10.467 1.00 89.31 86 SER A O 1
ATOM 657 N N . MET A 1 87 ? 4.211 -2.506 -9.308 1.00 92.69 87 MET A N 1
ATOM 658 C CA . MET A 1 87 ? 4.828 -2.921 -8.047 1.00 92.69 87 MET A CA 1
ATOM 659 C C . MET A 1 87 ? 3.798 -3.429 -7.031 1.00 92.69 87 MET A C 1
ATOM 661 O O . MET A 1 87 ? 4.159 -3.745 -5.898 1.00 92.69 87 MET A O 1
ATOM 665 N N . ILE A 1 88 ? 2.523 -3.513 -7.396 1.00 91.62 88 ILE A N 1
ATOM 666 C CA . ILE A 1 88 ? 1.466 -4.037 -6.534 1.00 91.62 88 ILE A CA 1
ATOM 667 C C . ILE A 1 88 ? 1.005 -5.373 -7.108 1.00 91.62 88 ILE A C 1
ATOM 669 O O . ILE A 1 88 ? 0.897 -5.550 -8.319 1.00 91.62 88 ILE A O 1
ATOM 673 N N . GLU A 1 89 ? 0.807 -6.358 -6.235 1.00 93.19 89 GLU A N 1
ATOM 674 C CA . GLU A 1 89 ? 0.237 -7.640 -6.637 1.00 93.19 89 GLU A CA 1
ATOM 675 C C . GLU A 1 89 ? -1.166 -7.423 -7.215 1.00 93.19 89 GLU A C 1
ATOM 677 O O . GLU A 1 89 ? -1.958 -6.691 -6.632 1.00 93.19 89 GLU A O 1
ATOM 682 N N . THR A 1 90 ? -1.482 -8.058 -8.345 1.00 90.94 90 THR A N 1
ATOM 683 C CA . THR A 1 90 ? -2.722 -7.804 -9.098 1.00 90.94 90 THR A CA 1
ATOM 684 C C . THR A 1 90 ? -3.973 -7.888 -8.227 1.00 90.94 90 THR A C 1
ATOM 686 O O . THR A 1 90 ? -4.766 -6.960 -8.225 1.00 90.94 90 THR A O 1
ATOM 689 N N . THR A 1 91 ? -4.084 -8.921 -7.389 1.00 89.44 91 THR A N 1
ATOM 690 C CA . THR A 1 91 ? -5.215 -9.105 -6.462 1.00 89.44 91 THR A CA 1
ATOM 691 C C . THR A 1 91 ? -5.338 -7.981 -5.431 1.00 89.44 91 THR A C 1
ATOM 693 O O . THR A 1 91 ? -6.433 -7.597 -5.023 1.00 89.44 91 THR A O 1
ATOM 696 N N . VAL A 1 92 ? -4.203 -7.434 -4.995 1.00 90.00 92 VAL A N 1
ATOM 697 C CA . VAL A 1 92 ? -4.142 -6.306 -4.062 1.00 90.00 92 VAL A CA 1
ATOM 698 C C . VAL A 1 92 ? -4.537 -5.019 -4.775 1.00 90.00 92 VAL A C 1
ATOM 700 O O . VAL A 1 92 ? -5.287 -4.229 -4.211 1.00 90.00 92 VAL A O 1
ATOM 703 N N . LEU A 1 93 ? -4.063 -4.820 -6.006 1.00 90.81 93 LEU A N 1
ATOM 704 C CA . LEU A 1 93 ? -4.402 -3.658 -6.820 1.00 90.81 93 LEU A CA 1
ATOM 705 C C . LEU A 1 93 ? -5.896 -3.638 -7.161 1.00 90.81 93 LEU A C 1
ATOM 707 O O . LEU A 1 93 ? -6.530 -2.611 -6.952 1.00 90.81 93 LEU A O 1
ATOM 711 N N . GLU A 1 94 ? -6.455 -4.772 -7.589 1.00 87.56 94 GLU A N 1
ATOM 712 C CA . GLU A 1 94 ? -7.895 -4.980 -7.800 1.00 87.56 94 GLU A CA 1
ATOM 713 C C . GLU A 1 94 ? -8.685 -4.586 -6.551 1.00 87.56 94 GLU A C 1
ATOM 715 O O . GLU A 1 94 ? -9.588 -3.760 -6.624 1.00 87.56 94 GLU A O 1
ATOM 720 N N . THR A 1 95 ? -8.272 -5.077 -5.379 1.00 87.88 95 THR A N 1
ATOM 721 C CA . THR A 1 95 ? -8.941 -4.749 -4.112 1.00 87.88 95 THR A CA 1
ATOM 722 C C . THR A 1 95 ? -8.912 -3.246 -3.813 1.00 87.88 95 THR A C 1
ATOM 724 O O . THR A 1 95 ? -9.927 -2.690 -3.408 1.00 87.88 95 THR A O 1
ATOM 727 N N . ILE A 1 96 ? -7.771 -2.574 -4.003 1.00 87.94 96 ILE A N 1
ATOM 728 C CA . ILE A 1 96 ? -7.650 -1.121 -3.781 1.00 87.94 96 ILE A CA 1
ATOM 729 C C . ILE A 1 96 ? -8.557 -0.356 -4.756 1.00 87.94 96 ILE A C 1
ATOM 731 O O . ILE A 1 96 ? -9.253 0.583 -4.365 1.00 87.94 96 ILE A O 1
ATOM 735 N N . CYS A 1 97 ? -8.555 -0.764 -6.024 1.00 89.88 97 CYS A N 1
ATOM 736 C CA . CYS A 1 97 ? -9.322 -0.122 -7.084 1.00 89.88 97 CYS A CA 1
ATOM 737 C C . CYS A 1 97 ? -10.834 -0.266 -6.856 1.00 89.88 97 CYS A C 1
ATOM 739 O O . CYS A 1 97 ? -11.551 0.732 -6.898 1.00 89.88 97 CYS A O 1
ATOM 741 N N . GLU A 1 98 ? -11.305 -1.470 -6.528 1.00 84.44 98 GLU A N 1
ATOM 742 C CA . GLU A 1 98 ? -12.722 -1.766 -6.301 1.00 84.44 98 GLU A CA 1
ATOM 743 C C . GLU A 1 98 ? -13.251 -1.201 -4.976 1.00 84.44 98 GLU A C 1
ATOM 745 O O . GLU A 1 98 ? -14.331 -0.608 -4.946 1.00 84.44 98 GLU A O 1
ATOM 750 N N . CYS A 1 99 ? -12.518 -1.389 -3.875 1.00 83.50 99 CYS A N 1
ATOM 751 C CA . CYS A 1 99 ? -13.024 -1.085 -2.535 1.00 83.50 99 CYS A CA 1
ATOM 752 C C . CYS A 1 99 ? -12.787 0.365 -2.107 1.00 83.50 99 CYS A C 1
ATOM 754 O O . CYS A 1 99 ? -13.644 0.936 -1.432 1.00 83.50 99 CYS A O 1
ATOM 756 N N . ASP A 1 100 ? -11.638 0.948 -2.464 1.00 84.50 100 ASP A N 1
ATOM 757 C CA . ASP A 1 100 ? -11.203 2.230 -1.899 1.00 84.50 100 ASP A CA 1
ATOM 758 C C . ASP A 1 100 ? -11.250 3.380 -2.912 1.00 84.50 100 ASP A C 1
ATOM 760 O O . ASP A 1 100 ? -11.594 4.506 -2.549 1.00 84.50 100 ASP A O 1
ATOM 764 N N . LEU A 1 101 ? -10.899 3.125 -4.178 1.00 85.94 101 LEU A N 1
ATOM 765 C CA . LEU A 1 101 ? -10.798 4.172 -5.202 1.00 85.94 101 LEU A CA 1
ATOM 766 C C . LEU A 1 101 ? -12.043 4.286 -6.088 1.00 85.94 101 LEU A C 1
ATOM 768 O O . LEU A 1 101 ? -12.342 5.382 -6.562 1.00 85.94 101 LEU A O 1
ATOM 772 N N . GLY A 1 102 ? -12.772 3.190 -6.311 1.00 86.94 102 GLY A N 1
ATOM 773 C CA . GLY A 1 102 ? -13.919 3.147 -7.221 1.00 86.94 102 GLY A CA 1
ATOM 774 C C . GLY A 1 102 ? -13.539 3.405 -8.684 1.00 86.94 102 GLY A C 1
ATOM 775 O O . GLY A 1 102 ? -14.313 4.022 -9.417 1.00 86.94 102 GLY A O 1
ATOM 776 N N . VAL A 1 103 ? -12.337 2.991 -9.091 1.00 87.50 103 VAL A N 1
ATOM 777 C CA . VAL A 1 103 ? -11.778 3.179 -10.443 1.00 87.50 103 VAL A CA 1
ATOM 778 C C . VAL A 1 103 ? -11.433 1.810 -11.023 1.00 87.50 103 VAL A C 1
ATOM 780 O O . VAL A 1 103 ? -11.150 0.887 -10.265 1.00 87.50 103 VAL A O 1
ATOM 783 N N . ASP A 1 104 ? -11.461 1.669 -12.347 1.00 89.06 104 ASP A N 1
ATOM 784 C CA . ASP A 1 104 ? -10.995 0.449 -13.008 1.00 89.06 104 ASP A CA 1
ATOM 785 C C . ASP A 1 104 ? -9.474 0.269 -12.833 1.00 89.06 104 ASP A C 1
ATOM 787 O O . ASP A 1 104 ? -8.720 1.245 -12.764 1.00 89.06 104 ASP A O 1
ATOM 791 N N . VAL A 1 105 ? -9.023 -0.984 -12.768 1.00 87.56 105 VAL A N 1
ATOM 792 C CA . VAL A 1 105 ? -7.605 -1.343 -12.622 1.00 87.56 105 VAL A CA 1
ATOM 793 C C . VAL A 1 105 ? -6.780 -0.869 -13.818 1.00 87.56 105 VAL A C 1
ATOM 795 O O . VAL A 1 105 ? -5.621 -0.494 -13.640 1.00 87.56 105 VAL A O 1
ATOM 798 N N . ASP A 1 106 ? -7.358 -0.842 -15.018 1.00 88.00 106 ASP A N 1
ATOM 799 C CA . ASP A 1 106 ? -6.668 -0.395 -16.231 1.00 88.00 106 ASP A CA 1
ATOM 800 C C . ASP A 1 106 ? -6.519 1.136 -16.292 1.00 88.00 106 ASP A C 1
ATOM 802 O O . ASP A 1 106 ? -5.575 1.651 -16.899 1.00 88.00 106 ASP A O 1
ATOM 806 N N . ASP A 1 107 ? -7.411 1.868 -15.618 1.00 89.94 107 ASP A N 1
ATOM 807 C CA . ASP A 1 107 ? -7.456 3.335 -15.617 1.00 89.94 107 ASP A CA 1
ATOM 808 C C . ASP A 1 107 ? -6.775 3.970 -14.394 1.00 89.94 107 ASP A C 1
ATOM 810 O O . ASP A 1 107 ? -6.613 5.197 -14.330 1.00 89.94 107 ASP A O 1
ATOM 814 N N . VAL A 1 108 ? -6.376 3.161 -13.407 1.00 90.31 108 VAL A N 1
ATOM 815 C CA . VAL A 1 108 ? -5.778 3.666 -12.172 1.00 90.31 108 VAL A CA 1
ATOM 816 C C . VAL A 1 108 ? -4.409 4.279 -12.443 1.00 90.31 108 VAL A C 1
ATOM 818 O O . VAL A 1 108 ? -3.539 3.691 -13.088 1.00 90.31 108 VAL A O 1
ATOM 821 N N . LYS A 1 109 ? -4.186 5.487 -11.930 1.00 92.31 109 LYS A N 1
ATOM 822 C CA . LYS A 1 109 ? -2.908 6.184 -12.077 1.00 92.31 109 LYS A CA 1
ATOM 823 C C . LYS A 1 109 ? -2.026 6.006 -10.854 1.00 92.31 109 LYS A C 1
ATOM 825 O O . LYS A 1 109 ? -2.517 5.937 -9.726 1.00 92.31 109 LYS A O 1
ATOM 830 N N . ASP A 1 110 ? -0.716 6.046 -11.082 1.00 91.50 110 ASP A N 1
ATOM 831 C CA . ASP A 1 110 ? 0.281 5.990 -10.014 1.00 91.50 110 ASP A CA 1
ATOM 832 C C . ASP A 1 110 ? 0.010 7.065 -8.938 1.00 91.50 110 ASP A C 1
ATOM 834 O O . ASP A 1 110 ? 0.122 6.772 -7.750 1.00 91.50 110 ASP A O 1
ATOM 838 N N . GLU A 1 111 ? -0.445 8.274 -9.306 1.00 92.50 111 GLU A N 1
ATOM 839 C CA . GLU A 1 111 ? -0.753 9.336 -8.333 1.00 92.50 111 GLU A CA 1
ATOM 840 C C . GLU A 1 111 ? -1.929 8.986 -7.408 1.00 92.50 111 GLU A C 1
ATOM 842 O O . GLU A 1 111 ? -1.943 9.382 -6.241 1.00 92.50 111 GLU A O 1
ATOM 847 N N . GLN A 1 112 ? -2.920 8.241 -7.906 1.00 90.94 112 GLN A N 1
ATOM 848 C CA . GLN A 1 112 ? -4.070 7.810 -7.104 1.00 90.94 112 GLN A CA 1
ATOM 849 C C . GLN A 1 112 ? -3.647 6.759 -6.081 1.00 90.94 112 GLN A C 1
ATOM 851 O O . GLN A 1 112 ? -4.071 6.813 -4.927 1.00 90.94 112 GLN A O 1
ATOM 856 N N . ILE A 1 113 ? -2.756 5.850 -6.477 1.00 91.81 113 ILE A N 1
ATOM 857 C CA . ILE A 1 113 ? -2.176 4.859 -5.573 1.00 91.81 113 ILE A CA 1
ATOM 858 C C . ILE A 1 113 ? -1.257 5.528 -4.541 1.00 91.81 113 ILE A C 1
ATOM 860 O O . ILE A 1 113 ? -1.322 5.181 -3.364 1.00 91.81 113 ILE A O 1
ATOM 864 N N . GLU A 1 114 ? -0.442 6.517 -4.921 1.00 92.56 114 GLU A N 1
ATOM 865 C CA . GLU A 1 114 ? 0.385 7.273 -3.963 1.00 92.56 114 GLU A CA 1
ATOM 866 C C . GLU A 1 114 ? -0.466 8.027 -2.931 1.00 92.56 114 GLU A C 1
ATOM 868 O O . GLU A 1 114 ? -0.159 8.017 -1.730 1.00 92.56 114 GLU A O 1
ATOM 873 N N . ALA A 1 115 ? -1.562 8.645 -3.380 1.00 92.44 115 ALA A N 1
ATOM 874 C CA . ALA A 1 115 ? -2.527 9.291 -2.498 1.00 92.44 115 ALA A CA 1
ATOM 875 C C . ALA A 1 115 ? -3.176 8.275 -1.547 1.00 92.44 115 ALA A C 1
ATOM 877 O O . ALA A 1 115 ? -3.232 8.519 -0.341 1.00 92.44 115 ALA A O 1
ATOM 878 N N . TRP A 1 116 ? -3.587 7.112 -2.061 1.00 92.44 116 TRP A N 1
ATOM 879 C CA . TRP A 1 116 ? -4.150 6.032 -1.252 1.00 92.44 116 TRP A CA 1
ATOM 880 C C . TRP A 1 116 ? -3.155 5.507 -0.209 1.00 92.44 116 TRP A C 1
ATOM 882 O O . TRP A 1 116 ? -3.512 5.411 0.962 1.00 92.44 116 TRP A O 1
ATOM 892 N N . ILE A 1 117 ? -1.890 5.253 -0.570 1.00 90.56 117 ILE A N 1
ATOM 893 C CA . ILE A 1 117 ? -0.850 4.813 0.380 1.00 90.56 117 ILE A CA 1
ATOM 894 C C . ILE A 1 117 ? -0.681 5.845 1.502 1.00 90.56 117 ILE A C 1
ATOM 896 O O . ILE A 1 117 ? -0.619 5.492 2.683 1.00 90.56 117 ILE A O 1
ATOM 900 N N . SER A 1 118 ? -0.627 7.129 1.145 1.00 90.25 118 SER A N 1
ATOM 901 C CA . SER A 1 118 ? -0.481 8.227 2.106 1.00 90.25 118 SER A CA 1
ATOM 902 C C . SER A 1 118 ? -1.675 8.312 3.059 1.00 90.25 118 SER A C 1
ATOM 904 O O . SER A 1 118 ? -1.496 8.498 4.269 1.00 90.25 118 SER A O 1
ATOM 906 N N . GLN A 1 119 ? -2.884 8.128 2.528 1.00 87.81 119 GLN A N 1
ATOM 907 C CA . GLN A 1 119 ? -4.125 8.116 3.292 1.00 87.81 119 GLN A CA 1
ATOM 908 C C . GLN A 1 119 ? -4.194 6.896 4.220 1.00 87.81 119 GLN A C 1
ATOM 910 O O . GLN A 1 119 ? -4.385 7.062 5.421 1.00 87.81 119 GLN A O 1
ATOM 915 N N . ALA A 1 120 ? -3.904 5.694 3.716 1.00 85.56 120 ALA A N 1
ATOM 916 C CA . ALA A 1 120 ? -3.879 4.451 4.487 1.00 85.56 120 ALA A CA 1
ATOM 917 C C . ALA A 1 120 ? -2.896 4.514 5.671 1.00 85.56 120 ALA A C 1
ATOM 919 O O . ALA A 1 120 ? -3.177 4.016 6.761 1.00 85.56 120 ALA A O 1
ATOM 920 N N . LEU A 1 121 ? -1.744 5.171 5.499 1.00 85.44 121 LEU A N 1
ATOM 921 C CA . LEU A 1 121 ? -0.776 5.382 6.580 1.00 85.44 121 LEU A CA 1
ATOM 922 C C . LEU A 1 121 ? -1.197 6.469 7.582 1.00 85.44 121 LEU A C 1
ATOM 924 O O . LEU A 1 121 ? -0.743 6.437 8.733 1.00 85.44 121 LEU A O 1
ATOM 928 N N . THR A 1 122 ? -2.029 7.420 7.156 1.00 84.00 122 THR A N 1
ATOM 929 C CA . THR A 1 122 ? -2.536 8.525 7.981 1.00 84.00 122 THR A CA 1
ATOM 930 C C . THR A 1 122 ? -3.741 8.092 8.809 1.00 84.00 122 THR A C 1
ATOM 932 O O . THR A 1 122 ? -3.740 8.301 10.023 1.00 84.00 122 THR A O 1
ATOM 935 N N . ASP A 1 123 ? -4.719 7.429 8.198 1.00 71.19 123 ASP A N 1
ATOM 936 C CA . ASP A 1 123 ? -5.944 6.974 8.864 1.00 71.19 123 ASP A CA 1
ATOM 937 C C . ASP A 1 123 ? -5.657 5.907 9.923 1.00 71.19 123 ASP A C 1
ATOM 939 O O . ASP A 1 123 ? -6.218 5.928 11.022 1.00 71.19 123 ASP A O 1
ATOM 943 N N . ASP A 1 124 ? -4.682 5.034 9.667 1.00 60.06 124 ASP A N 1
ATOM 944 C CA . ASP A 1 124 ? -4.277 3.990 10.608 1.00 60.06 124 ASP A CA 1
ATOM 945 C C . ASP A 1 124 ? -3.336 4.499 11.730 1.00 60.06 124 ASP A C 1
ATOM 947 O O . ASP A 1 124 ? -2.804 3.715 12.520 1.00 60.06 124 ASP A O 1
ATOM 951 N N . ARG A 1 125 ? -3.117 5.822 11.866 1.00 52.09 125 ARG A N 1
ATOM 952 C CA . ARG A 1 125 ? -2.602 6.417 13.125 1.00 52.09 125 ARG A CA 1
ATOM 953 C C . ARG A 1 125 ? -3.637 6.370 14.252 1.00 52.09 125 ARG A C 1
ATOM 955 O O . ARG A 1 125 ? -3.266 6.397 15.428 1.00 52.09 125 ARG A O 1
ATOM 962 N N . SER A 1 126 ? -4.916 6.217 13.916 1.00 51.69 126 SER A N 1
ATOM 963 C CA . SER A 1 126 ? -6.024 6.213 14.870 1.00 51.69 126 SER A CA 1
ATOM 964 C C . SER A 1 126 ? -5.881 5.201 16.027 1.00 51.69 126 SER A C 1
ATOM 966 O O . SER A 1 126 ? -6.083 5.605 17.171 1.00 51.69 126 SER A O 1
ATOM 968 N N . PRO A 1 127 ? -5.464 3.927 15.867 1.00 51.72 127 PRO A N 1
ATOM 969 C CA . PRO A 1 127 ? -5.556 2.958 16.968 1.00 51.72 127 PRO A CA 1
ATOM 970 C C . PRO A 1 127 ? -4.535 3.156 18.102 1.00 51.72 127 PRO A C 1
ATOM 972 O O . PRO A 1 127 ? -4.814 2.814 19.256 1.00 51.72 127 PRO A O 1
ATOM 975 N N . GLN A 1 128 ? -3.335 3.667 17.803 1.00 49.88 128 GLN A N 1
ATOM 976 C CA . GLN A 1 128 ? -2.297 3.937 18.810 1.00 49.88 128 GLN A CA 1
ATOM 977 C C . GLN A 1 128 ? -2.461 5.323 19.433 1.00 49.88 128 GLN A C 1
ATOM 979 O O . GLN A 1 128 ? -2.378 5.434 20.660 1.00 49.88 128 GLN A O 1
ATOM 984 N N . ASP A 1 129 ? -2.798 6.333 18.633 1.00 51.56 129 ASP A N 1
ATOM 985 C CA . ASP A 1 129 ? -3.067 7.678 19.139 1.00 51.56 129 ASP A CA 1
ATOM 986 C C . ASP A 1 129 ? -4.356 7.708 19.974 1.00 51.56 129 ASP A C 1
ATOM 988 O O . ASP A 1 129 ? -4.357 8.287 21.060 1.00 51.56 129 ASP A O 1
ATOM 992 N N . SER A 1 130 ? -5.392 6.943 19.602 1.00 55.97 130 SER A N 1
ATOM 993 C CA . SER A 1 130 ? -6.604 6.770 20.423 1.00 55.97 130 SER A CA 1
ATOM 994 C C . SER A 1 130 ? -6.314 6.117 21.779 1.00 55.97 130 SER A C 1
ATOM 996 O O . SER A 1 130 ? -6.909 6.481 22.794 1.00 55.97 130 SER A O 1
ATOM 998 N N . LYS A 1 131 ? -5.371 5.164 21.848 1.00 62.06 131 LYS A N 1
ATOM 999 C CA . LYS A 1 131 ? -4.943 4.558 23.125 1.00 62.06 131 LYS A CA 1
ATOM 1000 C C . LYS A 1 131 ? -4.164 5.546 23.989 1.00 62.06 131 LYS A C 1
ATOM 1002 O O . LYS A 1 131 ? -4.331 5.543 25.210 1.00 62.06 131 LYS A O 1
ATOM 1007 N N . ILE A 1 132 ? -3.321 6.377 23.380 1.00 67.62 132 ILE A N 1
ATOM 1008 C CA . ILE A 1 132 ? -2.572 7.427 24.078 1.00 67.62 132 ILE A CA 1
ATOM 1009 C C . ILE A 1 132 ? -3.534 8.500 24.601 1.00 67.62 132 ILE A C 1
ATOM 1011 O O . ILE A 1 132 ? -3.449 8.861 25.775 1.00 67.62 132 ILE A O 1
ATOM 1015 N N . GLU A 1 133 ? -4.498 8.942 23.795 1.00 68.69 133 GLU A N 1
ATOM 1016 C CA . GLU A 1 133 ? -5.516 9.919 24.185 1.00 68.69 133 GLU A CA 1
ATOM 1017 C C . GLU A 1 133 ? -6.406 9.385 25.314 1.00 68.69 133 GLU A C 1
ATOM 1019 O O . GLU A 1 133 ? -6.595 10.056 26.333 1.00 68.69 133 GLU A O 1
ATOM 1024 N N . MET A 1 134 ? -6.885 8.143 25.198 1.00 70.19 134 MET A N 1
ATOM 1025 C CA . MET A 1 134 ? -7.670 7.492 26.246 1.00 70.19 134 MET A CA 1
ATOM 1026 C C . MET A 1 134 ? -6.870 7.394 27.551 1.00 70.19 134 MET A C 1
ATOM 1028 O O . MET A 1 134 ? -7.376 7.755 28.614 1.00 70.19 134 MET A O 1
ATOM 1032 N N . LYS A 1 135 ? -5.591 7.001 27.479 1.00 77.69 135 LYS A N 1
ATOM 1033 C CA . LYS A 1 135 ? -4.701 6.937 28.647 1.00 77.69 135 LYS A CA 1
ATOM 1034 C C . LYS A 1 135 ? -4.458 8.319 29.262 1.00 77.69 135 LYS A C 1
ATOM 1036 O O . LYS A 1 135 ? -4.510 8.452 30.486 1.00 77.69 135 LYS A O 1
ATOM 1041 N N . MET A 1 136 ? -4.267 9.360 28.449 1.00 78.06 136 MET A N 1
ATOM 1042 C CA . MET A 1 136 ? -4.144 10.745 28.920 1.00 78.06 136 MET A CA 1
ATOM 1043 C C . MET A 1 136 ? -5.428 11.241 29.592 1.00 78.06 136 MET A C 1
ATOM 1045 O O . MET A 1 136 ? -5.368 11.888 30.642 1.00 78.06 136 MET A O 1
ATOM 1049 N N . LYS A 1 137 ? -6.596 10.913 29.033 1.00 81.94 137 LYS A N 1
ATOM 1050 C CA . LYS A 1 137 ? -7.905 11.256 29.600 1.00 81.94 137 LYS A CA 1
ATOM 1051 C C . LYS A 1 137 ? -8.116 10.579 30.957 1.00 81.94 137 LYS A C 1
ATOM 1053 O O . LYS A 1 137 ? -8.517 11.246 31.912 1.00 81.94 137 LYS A O 1
ATOM 1058 N N . THR A 1 138 ? -7.756 9.301 31.081 1.00 84.19 138 THR A N 1
ATOM 1059 C CA . THR A 1 138 ? -7.782 8.563 32.354 1.00 84.19 138 THR A CA 1
ATOM 1060 C C . THR A 1 138 ? -6.825 9.165 33.386 1.00 84.19 138 THR A C 1
ATOM 1062 O O . THR A 1 138 ? -7.219 9.378 34.532 1.00 84.19 138 THR A O 1
ATOM 1065 N N . MET A 1 139 ? -5.591 9.513 33.001 1.00 79.12 139 MET A N 1
ATOM 1066 C CA . MET A 1 139 ? -4.636 10.160 33.913 1.00 79.12 139 MET A CA 1
ATOM 1067 C C . MET A 1 139 ? -5.139 11.523 34.407 1.00 79.12 139 MET A C 1
ATOM 1069 O O . MET A 1 139 ? -5.080 11.787 35.608 1.00 79.12 139 MET A O 1
ATOM 1073 N N . LYS A 1 140 ? -5.700 12.365 33.527 1.00 85.38 140 LYS A N 1
ATOM 1074 C CA . LYS A 1 140 ? -6.306 13.654 33.915 1.00 85.38 140 LYS A CA 1
ATOM 1075 C C . LYS A 1 140 ? -7.461 13.480 34.905 1.00 85.38 140 LYS A C 1
ATOM 1077 O O . LYS A 1 140 ? -7.555 14.239 35.869 1.00 85.38 140 LYS A O 1
ATOM 1082 N N . MET A 1 141 ? -8.320 12.481 34.698 1.00 83.19 141 MET A N 1
ATOM 1083 C CA . MET A 1 141 ? -9.427 12.181 35.611 1.00 83.19 141 MET A CA 1
ATOM 1084 C C . MET A 1 141 ? -8.924 11.739 36.990 1.00 83.19 141 MET A C 1
ATOM 1086 O O . MET A 1 141 ? -9.382 12.274 37.998 1.00 83.19 141 MET A O 1
ATOM 1090 N N . ASN A 1 142 ? -7.940 10.837 37.039 1.00 79.62 142 ASN A N 1
ATOM 1091 C CA . ASN A 1 142 ? -7.345 10.367 38.293 1.00 79.62 142 ASN A CA 1
ATOM 1092 C C . ASN A 1 142 ? -6.656 11.496 39.070 1.00 79.62 142 ASN A C 1
ATOM 1094 O O . ASN A 1 142 ? -6.828 11.607 40.282 1.00 79.62 142 ASN A O 1
ATOM 1098 N N . LEU A 1 143 ? -5.931 12.381 38.380 1.00 79.31 143 LEU A N 1
ATOM 1099 C CA . LEU A 1 143 ? -5.320 13.558 39.002 1.00 79.31 143 LEU A CA 1
ATOM 1100 C C . LEU A 1 143 ? -6.375 14.496 39.600 1.00 79.31 143 LEU A C 1
ATOM 1102 O O . LEU A 1 143 ? -6.220 14.951 40.732 1.00 79.31 143 LEU A O 1
ATOM 1106 N N . LYS A 1 144 ? -7.480 14.739 38.883 1.00 82.38 144 LYS A N 1
ATOM 1107 C CA . LYS A 1 144 ? -8.589 15.565 39.379 1.00 82.38 144 LYS A CA 1
ATOM 1108 C C . LYS A 1 144 ? -9.255 14.945 40.611 1.00 82.38 144 LYS A C 1
ATOM 1110 O O . LYS A 1 144 ? -9.515 15.658 41.576 1.00 82.38 144 LYS A O 1
ATOM 1115 N N . GLN A 1 145 ? -9.483 13.631 40.605 1.00 79.50 145 GLN A N 1
ATOM 1116 C CA . GLN A 1 145 ? -10.060 12.912 41.744 1.00 79.50 145 GLN A CA 1
ATOM 1117 C C . GLN A 1 145 ? -9.142 12.930 42.971 1.00 79.50 145 GLN A C 1
ATOM 1119 O O . GLN A 1 145 ? -9.613 13.175 44.080 1.00 79.50 145 GLN A O 1
ATOM 1124 N N . ASN A 1 146 ? -7.836 12.729 42.784 1.00 75.00 146 ASN A N 1
ATOM 1125 C CA . ASN A 1 146 ? -6.867 12.777 43.880 1.00 75.00 146 ASN A CA 1
ATOM 1126 C C . ASN A 1 146 ? -6.743 14.185 44.469 1.00 75.00 146 ASN A C 1
ATOM 1128 O O . ASN A 1 146 ? -6.751 14.337 45.688 1.00 75.00 146 ASN A O 1
ATOM 1132 N N . CYS A 1 147 ? -6.715 15.218 43.624 1.00 76.69 147 CYS A N 1
ATOM 1133 C CA . CYS A 1 147 ? -6.700 16.607 44.077 1.00 76.69 147 CYS A CA 1
ATOM 1134 C C . CYS A 1 147 ? -7.973 1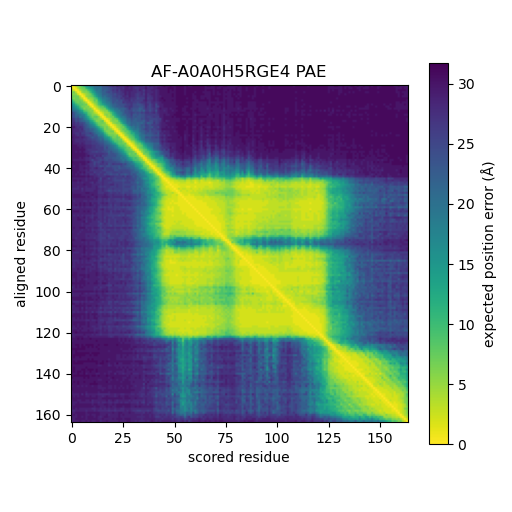6.956 44.872 1.00 76.69 147 CYS A C 1
ATOM 1136 O O . CYS A 1 147 ? -7.894 17.562 45.939 1.00 76.69 147 CYS A O 1
ATOM 1138 N N . GLN A 1 148 ? -9.144 16.495 44.417 1.00 74.25 148 GLN A N 1
ATOM 1139 C CA . GLN A 1 148 ? -10.402 16.666 45.149 1.00 74.25 148 GLN A CA 1
ATOM 1140 C C . GLN A 1 148 ? -10.412 15.933 46.495 1.00 74.25 148 GLN A C 1
ATOM 1142 O O . GLN A 1 148 ? -10.847 16.512 47.488 1.00 74.25 148 GLN A O 1
ATOM 1147 N N . ARG A 1 149 ? -9.912 14.692 46.563 1.00 77.88 149 ARG A N 1
ATOM 1148 C CA . ARG A 1 149 ? -9.797 13.957 47.835 1.00 77.88 149 ARG A CA 1
ATOM 1149 C C . ARG A 1 149 ? -8.888 14.676 48.822 1.00 77.88 149 ARG A C 1
ATOM 1151 O O . ARG A 1 149 ? -9.294 14.901 49.955 1.00 77.88 149 ARG A O 1
ATOM 1158 N N . GLN A 1 150 ? 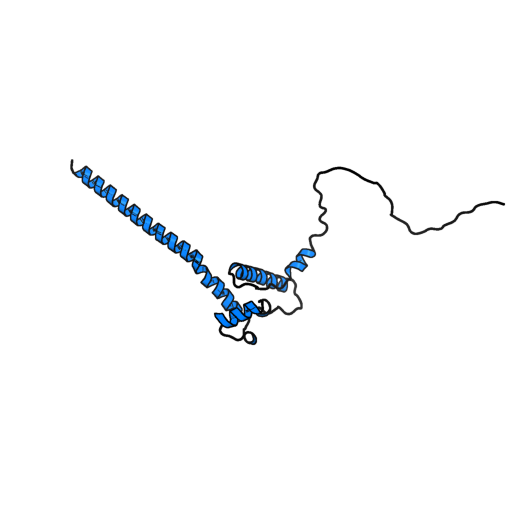-7.712 15.104 48.375 1.00 79.31 150 GLN A N 1
ATOM 1159 C CA . GLN A 1 150 ? -6.751 15.799 49.226 1.00 79.31 150 GLN A CA 1
ATOM 1160 C C . GLN A 1 150 ? -7.300 17.142 49.729 1.00 79.31 150 GLN A C 1
ATOM 1162 O O . GLN A 1 150 ? -7.108 17.501 50.891 1.00 79.31 150 GLN A O 1
ATOM 1167 N N . TRP A 1 151 ? -8.048 17.863 48.890 1.00 81.94 151 TRP A N 1
ATOM 1168 C CA . TRP A 1 151 ? -8.739 19.090 49.287 1.00 81.94 151 TRP A CA 1
ATOM 1169 C C . TRP A 1 151 ? -9.842 18.837 50.327 1.00 81.94 151 TRP A C 1
ATOM 1171 O O . TRP A 1 151 ? -9.970 19.592 51.291 1.00 81.94 151 TRP A O 1
ATOM 1181 N N . LEU A 1 152 ? -10.615 17.757 50.183 1.00 82.50 152 LEU A N 1
ATOM 1182 C CA . LEU A 1 152 ? -11.641 17.372 51.157 1.00 82.50 152 LEU A CA 1
ATOM 1183 C C . LEU A 1 152 ? -11.031 16.926 52.492 1.00 82.50 152 LEU A C 1
ATOM 1185 O O . LEU A 1 152 ? -11.522 17.330 53.544 1.00 82.50 152 LEU A O 1
ATOM 1189 N N . GLU A 1 153 ? -9.949 16.149 52.466 1.00 79.94 153 GLU A N 1
ATOM 1190 C CA . GLU A 1 153 ? -9.237 15.695 53.667 1.00 79.94 153 GLU A CA 1
ATOM 1191 C C . GLU A 1 153 ? -8.628 16.866 54.440 1.00 79.94 153 GLU A C 1
ATOM 1193 O O . GLU A 1 153 ? -8.847 16.993 55.645 1.00 79.94 153 GLU A O 1
ATOM 1198 N N . THR A 1 154 ? -7.928 17.768 53.748 1.00 78.56 154 THR A N 1
ATOM 1199 C CA . THR A 1 154 ? -7.344 18.974 54.356 1.00 78.56 154 THR A CA 1
ATOM 1200 C C . THR A 1 154 ? -8.419 19.914 54.897 1.00 78.56 154 THR A C 1
ATOM 1202 O O . THR A 1 154 ? -8.308 20.380 56.031 1.00 78.56 154 THR A O 1
ATOM 1205 N N . SER A 1 155 ? -9.509 20.124 54.156 1.00 78.94 155 SER A N 1
ATOM 1206 C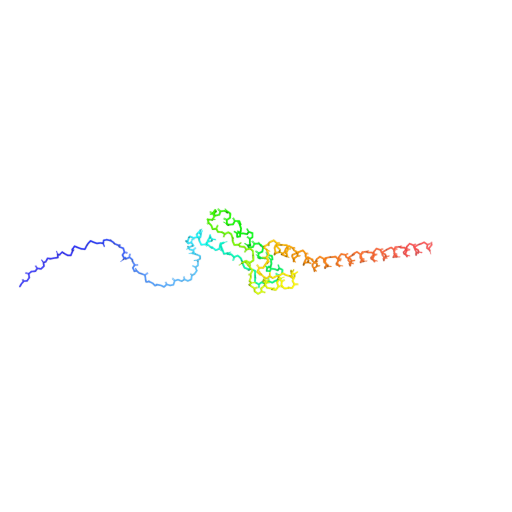 CA . SER A 1 155 ? -10.647 20.927 54.618 1.00 78.94 155 SER A CA 1
ATOM 1207 C C . SER A 1 155 ? -11.327 20.316 55.846 1.00 78.94 155 SER A C 1
ATOM 1209 O O . SER A 1 155 ? -11.691 21.035 56.777 1.00 78.94 155 SER A O 1
ATOM 1211 N N . PHE A 1 156 ? -11.476 18.990 55.893 1.00 80.44 156 PHE A N 1
ATOM 1212 C CA . PHE A 1 156 ? -12.049 18.283 57.038 1.00 80.44 156 PHE A CA 1
ATOM 1213 C C . PHE A 1 156 ? -11.138 18.349 58.273 1.00 80.44 156 PHE A C 1
ATOM 1215 O O . PHE A 1 156 ? -11.618 18.611 59.379 1.00 80.44 156 PHE A O 1
ATOM 1222 N N . LEU A 1 157 ? -9.824 18.187 58.092 1.00 76.94 157 LEU A N 1
ATOM 1223 C CA . LEU A 1 157 ? -8.811 18.344 59.140 1.00 76.94 157 LEU A CA 1
ATOM 1224 C C . LEU A 1 157 ? -8.810 19.760 59.728 1.00 76.94 157 LEU A C 1
ATOM 1226 O O . LEU A 1 157 ? -8.867 19.905 60.950 1.00 76.94 157 LEU A O 1
ATOM 1230 N N . MET A 1 158 ? -8.840 20.801 58.891 1.00 76.19 158 MET A N 1
ATOM 1231 C CA . MET A 1 158 ? -8.929 22.191 59.360 1.00 76.19 158 MET A CA 1
ATOM 1232 C C . MET A 1 158 ? -10.217 22.443 60.159 1.00 76.19 158 MET A C 1
ATOM 1234 O O . MET A 1 158 ? -10.179 23.052 61.227 1.00 76.19 158 MET A O 1
ATOM 1238 N N . LYS A 1 159 ? -11.356 21.900 59.707 1.00 79.88 159 LYS A N 1
ATOM 1239 C CA . LYS A 1 159 ? -12.648 22.028 60.406 1.00 79.88 159 LYS A CA 1
ATOM 1240 C C . LYS A 1 159 ? -12.699 21.277 61.739 1.00 79.88 159 LYS A C 1
ATOM 1242 O O . LYS A 1 159 ? -13.493 21.644 62.604 1.00 79.88 159 LYS A O 1
ATOM 1247 N N . ARG A 1 160 ? -11.888 20.226 61.906 1.00 74.81 160 ARG A N 1
ATOM 1248 C CA . ARG A 1 160 ? -11.752 19.460 63.156 1.00 74.81 160 ARG A CA 1
ATOM 1249 C C . ARG A 1 160 ? -10.812 20.146 64.152 1.00 74.81 160 ARG A C 1
ATOM 1251 O O . ARG A 1 160 ? -11.083 20.096 65.346 1.00 74.81 160 ARG A O 1
ATOM 1258 N N . MET A 1 161 ? -9.743 20.788 63.680 1.00 73.88 161 MET A N 1
ATOM 1259 C CA . MET A 1 161 ? -8.794 21.507 64.543 1.00 73.88 161 MET A CA 1
ATOM 1260 C C . MET A 1 161 ? -9.340 22.844 65.063 1.00 73.88 161 MET A C 1
ATOM 1262 O O . MET A 1 161 ? -9.001 23.228 66.172 1.00 73.88 161 MET A O 1
ATOM 1266 N N . GLY A 1 162 ? -10.230 23.515 64.323 1.00 67.56 162 GLY A N 1
ATOM 1267 C CA . GLY A 1 162 ? -10.879 24.764 64.755 1.00 67.56 162 GLY A CA 1
ATOM 1268 C C . GLY A 1 162 ? -12.068 24.612 65.721 1.00 67.56 162 GLY A C 1
ATOM 1269 O O . GLY A 1 162 ? -12.770 25.587 65.956 1.00 67.56 162 GLY A O 1
ATOM 1270 N N . ARG A 1 163 ? -12.345 23.403 66.237 1.00 60.44 163 ARG A N 1
ATOM 1271 C CA . ARG A 1 163 ? -13.392 23.134 67.252 1.00 60.44 163 ARG A CA 1
ATOM 1272 C C . ARG A 1 163 ? -12.812 22.717 68.614 1.00 60.44 163 ARG A C 1
ATOM 1274 O O . ARG A 1 163 ? -13.408 21.883 69.295 1.00 60.44 163 ARG A O 1
ATOM 1281 N N . ARG A 1 164 ? -11.638 23.227 68.980 1.00 51.41 164 ARG A N 1
ATOM 1282 C CA . ARG A 1 164 ? -11.072 23.111 70.331 1.00 51.41 164 ARG A CA 1
ATOM 1283 C C . ARG A 1 164 ? -10.926 24.487 70.947 1.00 51.41 164 ARG A C 1
ATOM 1285 O O . ARG A 1 164 ? -10.614 25.414 70.171 1.00 51.41 164 ARG A O 1
#

Radius of gyration: 36.95 Å; Cα contacts (8 Å, |Δi|>4): 69; chains: 1; bounding box: 85×83×97 Å

Mean predicted aligned error: 18.93 Å